Protein AF-A0A945QFV4-F1 (afdb_monomer)

Radius of gyration: 48.71 Å; Cα contacts (8 Å, |Δi|>4): 38; chains: 1; bounding box: 85×42×136 Å

Foldseek 3Di:
DDDPPVVVVVVVVVVVVVVVVVVVCVVPDDDPDPPDDPDDPDPPDDPPPPPPPPQAAWDDAPDDPPDDDDPPDDGTDHDCPVVVVVVVVVVVVVLVVVQVVQVVVCVVVVHDRDDDPPPD

Secondary structure (DSSP, 8-state):
-----HHHHHHHHHHHHHHHHHHHHHHH---------------SS-------TTS--EEEE---TT----TT---EEE--HHHHHHHHHHHHHHHHHHHHHHHHHHHHTTSPPPPPTT--

Structure (mmCIF, N/CA/C/O backbone):
data_AF-A0A945QFV4-F1
#
_entry.id   AF-A0A945QFV4-F1
#
loop_
_atom_site.group_PDB
_atom_site.id
_atom_site.type_symbol
_atom_site.label_atom_id
_atom_site.label_alt_id
_atom_site.label_comp_id
_atom_site.label_asym_id
_atom_site.label_entity_id
_atom_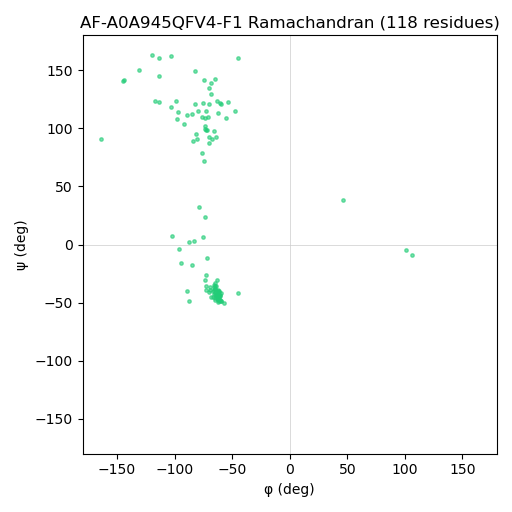site.label_seq_id
_atom_site.pdbx_PDB_ins_code
_atom_site.Cartn_x
_atom_site.Cartn_y
_atom_site.Cartn_z
_atom_site.occupancy
_atom_site.B_iso_or_equiv
_atom_site.auth_seq_id
_atom_site.auth_comp_id
_atom_site.auth_asym_id
_atom_site.auth_atom_id
_atom_site.pdbx_PDB_model_num
ATOM 1 N N . MET A 1 1 ? 55.599 21.136 -79.768 1.00 42.09 1 MET A N 1
ATOM 2 C CA . MET A 1 1 ? 55.826 21.110 -78.308 1.00 42.09 1 MET A CA 1
ATOM 3 C C . MET A 1 1 ? 54.481 20.940 -77.603 1.00 42.09 1 MET A C 1
ATOM 5 O O . MET A 1 1 ? 53.971 21.894 -77.057 1.00 42.09 1 MET A O 1
ATOM 9 N N . LEU A 1 2 ? 53.855 19.758 -77.680 1.00 54.84 2 LEU A N 1
ATOM 10 C CA . LEU A 1 2 ? 52.680 19.412 -76.867 1.00 54.84 2 LEU A CA 1
ATOM 11 C C . LEU A 1 2 ? 52.505 17.885 -76.928 1.00 54.84 2 LEU A C 1
ATOM 13 O O . LEU A 1 2 ? 51.907 17.348 -77.856 1.00 54.84 2 LEU A O 1
ATOM 17 N N . LYS A 1 3 ? 53.116 17.157 -75.987 1.00 56.81 3 LYS A N 1
ATOM 18 C CA . LYS A 1 3 ? 52.810 15.733 -75.808 1.00 56.81 3 LYS A CA 1
ATOM 19 C C . LYS A 1 3 ? 51.436 15.678 -75.146 1.00 56.81 3 LYS A C 1
ATOM 21 O O . LYS A 1 3 ? 51.342 15.957 -73.952 1.00 56.81 3 LYS A O 1
ATOM 26 N N . LEU A 1 4 ? 50.380 15.382 -75.909 1.00 60.41 4 LEU A N 1
ATOM 27 C CA . LEU A 1 4 ? 49.067 15.094 -75.332 1.00 60.41 4 LEU A CA 1
ATOM 28 C C . LEU A 1 4 ? 49.244 13.944 -74.334 1.00 60.41 4 LEU A C 1
ATOM 30 O O . LEU A 1 4 ? 49.497 12.804 -74.719 1.00 60.41 4 LEU A O 1
ATOM 34 N N . LYS A 1 5 ? 49.137 14.246 -73.038 1.00 60.16 5 LYS A N 1
ATOM 35 C CA . LYS A 1 5 ? 49.055 13.241 -71.979 1.00 60.16 5 LYS A CA 1
ATOM 36 C C . LYS A 1 5 ? 47.651 12.629 -72.019 1.00 60.16 5 LYS A C 1
ATOM 38 O O . LYS A 1 5 ? 46.836 12.895 -71.142 1.00 60.16 5 LYS A O 1
ATOM 43 N N . LEU A 1 6 ? 47.375 11.820 -73.048 1.00 62.44 6 LEU A N 1
ATOM 44 C CA . LEU A 1 6 ? 46.117 11.082 -73.210 1.00 62.44 6 LEU A CA 1
ATOM 45 C C . LEU A 1 6 ? 45.642 10.379 -71.917 1.00 62.44 6 LEU A C 1
ATOM 47 O O . LEU A 1 6 ? 44.461 10.518 -71.613 1.00 62.44 6 LEU A O 1
ATOM 51 N N . PRO A 1 7 ? 46.495 9.723 -71.094 1.00 67.12 7 PRO A N 1
ATOM 52 C CA . PRO A 1 7 ? 46.004 9.079 -69.871 1.00 67.12 7 PRO A CA 1
ATOM 53 C C . PRO A 1 7 ? 45.650 10.070 -68.751 1.00 67.12 7 PRO A C 1
ATOM 55 O O . PRO A 1 7 ? 44.745 9.800 -67.972 1.00 67.12 7 PRO A O 1
ATOM 58 N N . ALA A 1 8 ? 46.318 11.226 -68.667 1.00 77.38 8 ALA A N 1
ATOM 59 C CA . ALA A 1 8 ? 46.095 12.184 -67.580 1.00 77.38 8 ALA A CA 1
ATOM 60 C C . ALA A 1 8 ? 44.753 12.914 -67.723 1.00 77.38 8 ALA A C 1
ATOM 62 O O . ALA A 1 8 ? 44.050 13.113 -66.736 1.00 77.38 8 ALA A O 1
ATOM 63 N N . ASN A 1 9 ? 44.372 13.262 -68.955 1.00 81.31 9 ASN A N 1
ATOM 64 C CA . ASN A 1 9 ? 43.092 13.917 -69.216 1.00 81.31 9 ASN A CA 1
ATOM 65 C C . ASN A 1 9 ? 41.919 12.957 -68.973 1.00 81.31 9 ASN A C 1
ATOM 67 O O . ASN A 1 9 ? 40.920 13.361 -68.390 1.00 81.31 9 ASN A O 1
ATOM 71 N N . ILE A 1 10 ? 42.058 11.682 -69.357 1.00 85.94 10 ILE A N 1
ATOM 72 C CA . ILE A 1 10 ? 41.047 10.646 -69.087 1.00 85.94 10 ILE A CA 1
ATOM 73 C C . 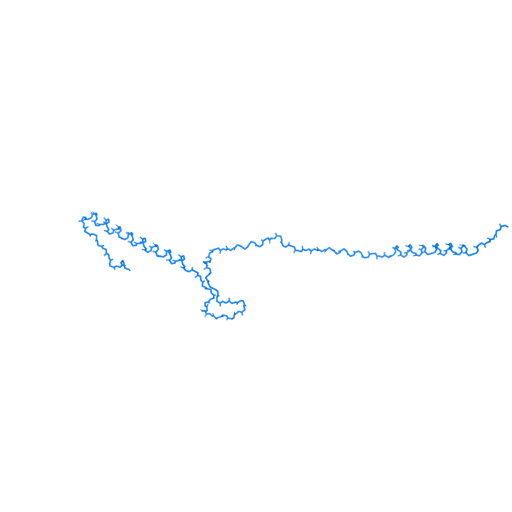ILE A 1 10 ? 40.858 10.464 -67.577 1.00 85.94 10 ILE A C 1
ATOM 75 O O . ILE A 1 10 ? 39.728 10.413 -67.100 1.00 85.94 10 ILE A O 1
ATOM 79 N N . LEU A 1 11 ? 41.957 10.430 -66.819 1.00 88.06 11 LEU A N 1
ATOM 80 C CA . LEU A 1 11 ? 41.922 10.317 -65.361 1.00 88.06 11 LEU A CA 1
ATOM 81 C C . LEU A 1 11 ? 41.217 11.534 -64.734 1.00 88.06 11 LEU A C 1
ATOM 83 O O . LEU A 1 11 ? 40.342 11.368 -63.887 1.00 88.06 11 LEU A O 1
ATOM 87 N N . LEU A 1 12 ? 41.515 12.746 -65.214 1.00 90.12 12 LEU A N 1
ATOM 88 C CA . LEU A 1 12 ? 40.870 13.979 -64.754 1.00 90.12 12 LEU A CA 1
ATOM 89 C C . LEU A 1 12 ? 39.358 13.971 -65.028 1.00 90.12 12 LEU A C 1
ATOM 91 O O . LEU A 1 12 ?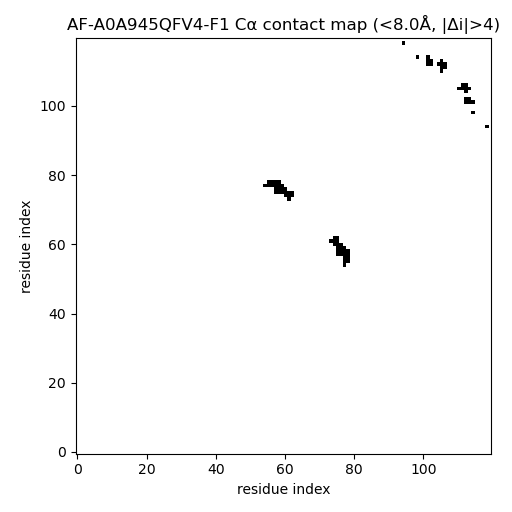 38.574 14.225 -64.114 1.00 90.12 12 LEU A O 1
ATOM 95 N N . PHE A 1 13 ? 38.933 13.626 -66.247 1.00 91.62 13 PHE A N 1
ATOM 96 C CA . PHE A 1 13 ? 37.508 13.540 -66.584 1.00 91.62 13 PHE A CA 1
ATOM 97 C C . PHE A 1 13 ? 36.787 12.425 -65.820 1.00 91.62 13 PHE A C 1
ATOM 99 O O . PHE A 1 13 ? 35.640 12.615 -65.423 1.00 91.62 13 PHE A O 1
ATOM 106 N N . SER A 1 14 ? 37.450 11.297 -65.555 1.00 92.75 14 SER A N 1
ATOM 107 C CA . SER A 1 14 ? 36.887 10.214 -64.743 1.00 92.75 14 SER A CA 1
ATOM 108 C C . SER A 1 14 ? 36.673 10.640 -63.292 1.00 92.75 14 SER A C 1
ATOM 110 O O . SER A 1 14 ? 35.629 10.336 -62.720 1.00 92.75 14 SER A O 1
ATOM 112 N N . ILE A 1 15 ? 37.634 11.354 -62.697 1.00 94.38 15 ILE A N 1
ATOM 113 C CA . ILE A 1 15 ? 37.492 11.908 -61.344 1.00 94.38 15 ILE A CA 1
ATOM 114 C C . ILE A 1 15 ? 36.334 12.905 -61.317 1.00 94.38 15 ILE A C 1
ATOM 116 O O . ILE A 1 15 ? 35.475 12.838 -60.441 1.00 94.38 15 ILE A O 1
ATOM 120 N N . PHE A 1 16 ? 36.281 13.807 -62.297 1.00 95.25 16 PHE A N 1
ATOM 121 C CA . PHE A 1 16 ? 35.222 14.806 -62.379 1.00 95.25 16 PHE A CA 1
ATOM 122 C C . PHE A 1 16 ? 33.834 14.166 -62.532 1.00 95.25 16 PHE A C 1
ATOM 124 O O . PHE A 1 16 ? 32.903 14.531 -61.817 1.00 95.25 16 PHE A O 1
ATOM 131 N N . GLY A 1 17 ? 33.711 13.158 -63.400 1.00 96.12 17 GLY A N 1
ATOM 132 C CA . GLY A 1 17 ? 32.482 12.386 -63.576 1.00 96.12 17 GLY A CA 1
ATOM 133 C C . GLY A 1 17 ? 32.059 11.652 -62.303 1.00 96.12 17 GLY A C 1
ATOM 134 O O . GLY A 1 17 ? 30.882 11.676 -61.954 1.00 96.12 17 GLY A O 1
ATOM 135 N N . PHE A 1 18 ? 33.009 11.069 -61.566 1.00 96.38 18 PHE A N 1
ATOM 136 C CA . PHE A 1 18 ? 32.734 10.414 -60.286 1.00 96.38 18 PHE A CA 1
ATOM 137 C C . PHE A 1 18 ? 32.126 11.383 -59.265 1.00 96.38 18 PHE A C 1
ATOM 139 O O . PHE A 1 18 ? 31.089 11.079 -58.678 1.00 96.38 18 PHE A O 1
ATOM 146 N N . PHE A 1 19 ? 32.718 12.569 -59.092 1.00 96.75 19 PHE A N 1
ATOM 147 C CA . PHE A 1 19 ? 32.184 13.574 -58.168 1.00 96.75 19 PHE A CA 1
ATOM 148 C C . PHE A 1 19 ? 30.810 14.094 -58.597 1.00 96.75 19 PHE A C 1
ATOM 150 O O . PHE A 1 19 ? 29.943 14.276 -57.747 1.00 96.75 19 PHE A O 1
ATOM 157 N N . LEU A 1 20 ? 30.584 14.282 -59.900 1.00 96.56 20 LEU A N 1
ATOM 158 C CA . LEU A 1 20 ? 29.278 14.677 -60.432 1.00 96.56 20 LEU A CA 1
ATOM 159 C C . LEU A 1 20 ? 28.189 13.656 -60.089 1.00 96.56 20 LEU A C 1
ATOM 161 O O . LEU A 1 20 ? 27.137 14.026 -59.573 1.00 96.56 20 LEU A O 1
ATOM 165 N N . VAL A 1 21 ? 28.457 12.372 -60.337 1.00 96.50 21 VAL A N 1
ATOM 166 C CA . VAL A 1 21 ? 27.519 11.283 -60.026 1.00 96.50 21 VAL A CA 1
ATOM 167 C C . VAL A 1 21 ? 27.300 11.163 -58.518 1.00 96.50 21 VAL A C 1
ATOM 169 O O . VAL A 1 21 ? 26.165 11.001 -58.078 1.00 96.50 21 VAL A O 1
ATOM 172 N N . PHE A 1 22 ? 28.362 11.291 -57.720 1.00 96.06 22 PHE A N 1
ATOM 173 C CA . PHE A 1 22 ? 28.285 11.216 -56.264 1.00 96.06 22 PHE A CA 1
ATOM 174 C C . PHE A 1 22 ? 27.426 12.334 -55.662 1.00 96.06 22 PHE A C 1
ATOM 176 O O . PHE A 1 22 ? 26.569 12.059 -54.829 1.00 96.06 22 PHE A O 1
ATOM 183 N N . ILE A 1 23 ? 27.614 13.582 -56.106 1.00 95.88 23 ILE A N 1
ATOM 184 C CA . ILE A 1 23 ? 26.824 14.729 -55.632 1.00 95.88 23 ILE A CA 1
ATOM 185 C C . ILE A 1 23 ? 25.356 14.569 -56.026 1.00 95.88 23 ILE A C 1
ATOM 187 O O . ILE A 1 23 ? 24.470 14.817 -55.210 1.00 95.88 23 ILE A O 1
ATOM 191 N N . LEU A 1 24 ? 25.092 14.129 -57.260 1.00 95.62 24 LEU A N 1
ATOM 192 C CA . LEU A 1 24 ? 23.730 13.914 -57.735 1.00 95.62 24 LEU A CA 1
ATOM 193 C C . LEU A 1 24 ? 23.027 12.830 -56.910 1.00 95.62 24 LEU A C 1
ATOM 195 O O . LEU A 1 24 ? 21.908 13.037 -56.458 1.00 95.62 24 LEU A O 1
ATOM 199 N N . TRP A 1 25 ? 23.707 11.714 -56.639 1.00 95.50 25 TRP A N 1
ATOM 200 C CA . TRP A 1 25 ? 23.181 10.667 -55.766 1.00 95.50 25 TRP A CA 1
ATOM 201 C C . TRP A 1 25 ? 22.944 11.171 -54.335 1.00 95.50 25 TRP A C 1
ATOM 203 O O . TRP A 1 25 ? 21.858 10.977 -53.799 1.00 95.50 25 TRP A O 1
ATOM 213 N N . ALA A 1 26 ? 23.912 11.872 -53.737 1.00 93.12 26 ALA A N 1
ATOM 214 C CA . ALA A 1 26 ? 23.810 12.381 -52.368 1.00 93.12 26 ALA A CA 1
ATOM 215 C C . ALA A 1 26 ? 22.680 13.411 -52.194 1.00 93.12 26 ALA A C 1
ATOM 217 O O . ALA A 1 26 ? 22.086 13.484 -51.126 1.00 93.12 26 ALA A O 1
ATOM 218 N N . SER A 1 27 ? 22.362 14.184 -53.237 1.00 91.00 27 SER A N 1
ATOM 219 C CA . SER A 1 27 ? 21.240 15.128 -53.219 1.00 91.00 27 SER A CA 1
ATOM 220 C C . SER A 1 27 ? 19.870 14.449 -53.277 1.00 91.00 27 SER A C 1
ATOM 222 O O . SER A 1 27 ? 18.893 15.063 -52.856 1.00 91.00 27 SER A O 1
ATOM 224 N N . LEU A 1 28 ? 19.777 13.246 -53.852 1.00 90.62 28 LEU A N 1
ATOM 225 C CA . LEU A 1 28 ? 18.534 12.470 -53.930 1.00 90.62 28 LEU A CA 1
ATOM 226 C C . LEU A 1 28 ? 18.403 11.465 -52.779 1.00 90.62 28 LEU A C 1
ATOM 228 O O . LEU A 1 28 ? 17.319 10.934 -52.557 1.00 90.62 28 LEU A O 1
ATOM 232 N N . ALA A 1 29 ? 19.496 11.170 -52.078 1.00 89.06 29 ALA A N 1
ATOM 233 C CA . ALA A 1 29 ? 19.498 10.241 -50.964 1.00 89.06 29 ALA A CA 1
ATOM 234 C C . ALA A 1 29 ? 18.769 10.858 -49.759 1.00 89.06 29 ALA A C 1
ATOM 236 O O . ALA A 1 29 ? 19.272 11.776 -49.112 1.00 89.06 29 ALA A O 1
ATOM 237 N N . GLU A 1 30 ? 17.588 10.330 -49.447 1.00 78.62 30 GLU A N 1
ATOM 238 C CA . GLU A 1 30 ? 16.872 10.634 -48.211 1.00 78.62 30 GLU A CA 1
ATOM 239 C C . GLU A 1 30 ? 17.550 9.900 -47.048 1.00 78.62 30 GLU A C 1
ATOM 241 O O . GLU A 1 30 ? 17.724 8.679 -47.070 1.00 78.62 30 GLU A O 1
ATOM 246 N N . LEU A 1 31 ? 17.993 10.658 -46.042 1.00 78.19 31 LEU A N 1
ATOM 247 C CA . LEU A 1 31 ? 18.551 10.094 -44.821 1.00 78.19 31 LEU A CA 1
ATOM 248 C C . LEU A 1 31 ? 17.424 9.937 -43.798 1.00 78.19 31 LEU A C 1
ATOM 250 O O . LEU A 1 31 ? 16.997 10.915 -43.187 1.00 78.19 31 LEU A O 1
ATOM 254 N N . ASP A 1 32 ? 16.963 8.702 -43.606 1.00 69.19 32 ASP A N 1
ATOM 255 C CA . ASP A 1 32 ? 15.964 8.373 -42.589 1.00 69.19 32 ASP A CA 1
ATOM 256 C C . ASP A 1 32 ? 16.570 8.490 -41.183 1.00 69.19 32 ASP A C 1
ATOM 258 O O . ASP A 1 32 ? 17.161 7.552 -40.636 1.00 69.19 32 ASP A O 1
ATOM 262 N N . GLU A 1 33 ? 16.428 9.664 -40.571 1.00 63.28 33 GLU A N 1
ATOM 263 C CA . GLU A 1 33 ? 16.806 9.879 -39.180 1.00 63.28 33 GLU A CA 1
ATOM 264 C C . GLU A 1 33 ? 15.696 9.372 -38.250 1.00 63.28 33 GLU A C 1
ATOM 266 O O . GLU A 1 33 ? 14.725 10.059 -37.934 1.00 63.28 33 GLU A O 1
ATOM 271 N N . VAL A 1 34 ? 15.835 8.131 -37.782 1.00 65.81 34 VAL A N 1
ATOM 272 C CA . VAL A 1 34 ? 14.918 7.569 -36.785 1.00 65.81 34 VAL A CA 1
ATOM 273 C C . VAL A 1 34 ? 15.382 7.992 -35.391 1.00 65.81 34 VAL A C 1
ATOM 275 O O . VAL A 1 34 ? 16.152 7.287 -34.733 1.00 65.81 34 VAL A O 1
ATOM 278 N N . THR A 1 35 ? 14.917 9.146 -34.911 1.00 62.91 35 THR A N 1
ATOM 279 C CA . THR A 1 35 ? 15.156 9.580 -33.528 1.00 62.91 35 THR A CA 1
ATOM 280 C C . THR A 1 35 ? 14.448 8.627 -32.559 1.00 62.91 35 THR A C 1
ATOM 282 O O . THR A 1 35 ? 13.250 8.730 -32.296 1.00 62.91 35 THR A O 1
ATOM 285 N N . ARG A 1 36 ? 15.185 7.661 -32.003 1.00 66.12 36 ARG A N 1
ATOM 286 C CA . ARG A 1 36 ? 14.684 6.785 -30.935 1.00 66.12 36 ARG A CA 1
ATOM 287 C C . ARG A 1 36 ? 14.777 7.519 -29.600 1.00 66.12 36 ARG A C 1
ATOM 289 O O . ARG A 1 36 ? 15.792 7.445 -28.915 1.00 66.12 36 ARG A O 1
ATOM 296 N N . ALA A 1 37 ? 13.713 8.221 -29.222 1.00 65.38 37 ALA A N 1
ATOM 297 C CA . ALA A 1 37 ? 13.574 8.748 -27.870 1.00 65.38 37 ALA A CA 1
ATOM 298 C C . ALA A 1 37 ? 13.104 7.628 -26.926 1.00 65.38 37 ALA A C 1
ATOM 300 O O . ALA A 1 37 ? 11.993 7.112 -27.051 1.00 65.38 37 ALA A O 1
ATOM 301 N N . THR A 1 38 ? 13.941 7.239 -25.965 1.00 61.56 38 THR A N 1
ATOM 302 C CA . THR A 1 38 ? 13.584 6.281 -24.908 1.00 61.56 38 THR A CA 1
ATOM 303 C C . THR A 1 38 ? 12.702 6.977 -23.867 1.00 61.56 38 THR A C 1
ATOM 305 O O . THR A 1 38 ? 13.160 7.411 -22.813 1.00 61.56 38 THR A O 1
ATOM 308 N N . GLY A 1 39 ? 11.414 7.138 -24.171 1.00 64.94 39 GLY A N 1
ATOM 309 C CA . GLY A 1 39 ? 10.440 7.683 -23.228 1.00 64.94 39 GLY A CA 1
ATOM 310 C C . GLY A 1 39 ? 10.093 6.659 -22.147 1.00 64.94 39 GLY A C 1
ATOM 311 O O . GLY A 1 39 ? 9.406 5.678 -22.422 1.00 64.94 39 GLY A O 1
ATOM 312 N N . ARG A 1 40 ? 10.537 6.872 -20.903 1.00 67.56 40 ARG A N 1
ATOM 313 C CA . ARG A 1 40 ? 10.049 6.109 -19.744 1.00 67.56 40 ARG A CA 1
ATOM 314 C C . ARG A 1 40 ? 8.838 6.834 -19.168 1.00 67.56 40 ARG A C 1
ATOM 316 O O . ARG A 1 40 ? 8.977 7.915 -18.605 1.00 67.56 40 ARG A O 1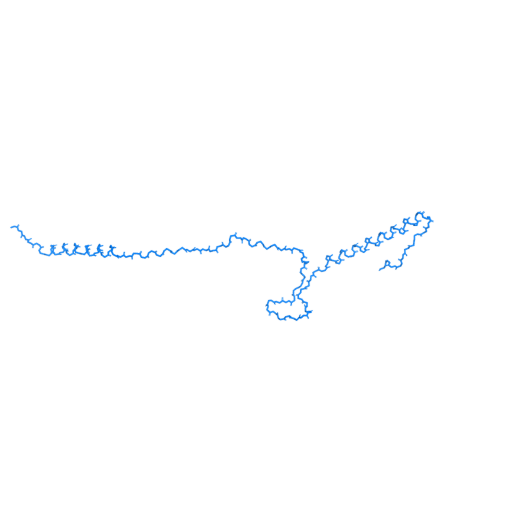
ATOM 323 N N . ILE A 1 41 ? 7.657 6.234 -19.295 1.00 66.88 41 ILE A N 1
ATOM 324 C CA . ILE A 1 41 ? 6.442 6.723 -18.636 1.00 66.88 41 ILE A CA 1
ATOM 325 C C . ILE A 1 41 ? 6.599 6.420 -17.144 1.00 66.88 41 ILE A C 1
ATOM 327 O O . ILE A 1 41 ? 6.422 5.284 -16.708 1.00 66.88 41 ILE A O 1
ATOM 331 N N . VAL A 1 42 ? 7.008 7.422 -16.367 1.00 66.50 42 VAL A N 1
ATOM 332 C CA . VAL A 1 42 ? 7.028 7.339 -14.906 1.00 66.50 42 VAL A CA 1
ATOM 333 C C . VAL A 1 42 ? 5.738 7.992 -14.412 1.00 66.50 42 VAL A C 1
ATOM 335 O O . VAL A 1 42 ? 5.556 9.190 -14.634 1.00 66.50 42 VAL A O 1
ATOM 338 N N . PRO A 1 43 ? 4.810 7.245 -13.794 1.00 67.38 43 PRO A N 1
ATOM 339 C CA . PRO A 1 43 ? 3.633 7.857 -13.199 1.00 67.38 43 PRO A CA 1
ATOM 340 C C . PRO A 1 43 ? 4.086 8.840 -12.113 1.00 67.38 43 PRO A C 1
ATOM 342 O O . PRO A 1 43 ? 4.794 8.476 -11.179 1.00 67.38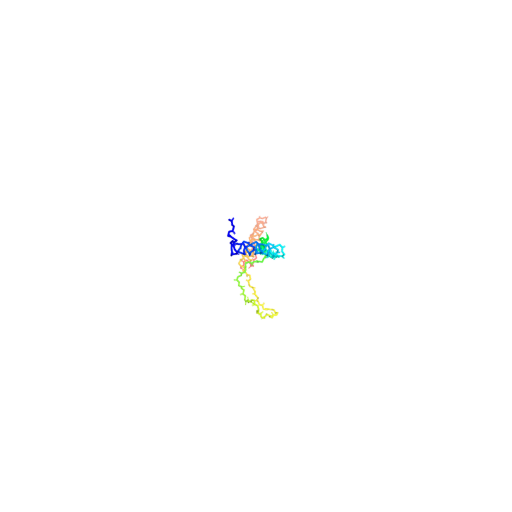 43 PRO A O 1
ATOM 345 N N . SER A 1 44 ? 3.692 10.104 -12.258 1.00 61.56 44 SER A N 1
ATOM 346 C CA . SER A 1 44 ? 4.077 11.220 -11.383 1.00 61.56 44 SER A CA 1
ATOM 347 C C . SER A 1 44 ? 3.423 11.173 -10.002 1.00 61.56 44 SER A C 1
ATOM 349 O O . SER A 1 44 ? 3.815 11.915 -9.104 1.00 61.56 44 SER A O 1
ATOM 351 N N . LYS A 1 45 ? 2.427 10.304 -9.810 1.00 64.00 45 LYS A N 1
ATOM 352 C CA . LYS A 1 45 ? 1.746 10.151 -8.529 1.00 64.00 45 LYS A CA 1
ATOM 353 C C . LYS A 1 45 ? 2.323 8.970 -7.771 1.00 64.00 45 LYS A C 1
ATOM 355 O O . LYS A 1 45 ? 2.073 7.814 -8.100 1.00 64.00 45 LYS A O 1
ATOM 360 N N . GLN A 1 46 ? 3.068 9.303 -6.723 1.00 63.03 46 GLN A N 1
ATOM 361 C CA . GLN A 1 46 ? 3.327 8.424 -5.596 1.00 63.03 46 GLN A CA 1
ATOM 362 C C . GLN A 1 46 ? 1.984 7.826 -5.171 1.00 63.03 46 GLN A C 1
ATOM 364 O O . GLN A 1 46 ? 1.069 8.563 -4.802 1.00 63.03 46 GLN A O 1
ATOM 369 N N . ILE A 1 47 ? 1.832 6.509 -5.317 1.00 62.38 47 ILE A N 1
ATOM 370 C CA . ILE A 1 47 ? 0.658 5.792 -4.825 1.00 62.38 47 ILE A CA 1
ATOM 371 C C . ILE A 1 47 ? 0.696 5.954 -3.306 1.00 62.38 47 ILE A C 1
ATOM 373 O O . ILE A 1 47 ? 1.386 5.218 -2.605 1.00 62.38 47 ILE A O 1
ATOM 377 N N . GLN A 1 48 ? 0.028 6.987 -2.799 1.00 61.53 48 GLN A N 1
ATOM 378 C CA . GLN A 1 48 ? -0.218 7.121 -1.377 1.00 61.53 48 GLN A CA 1
ATOM 379 C C . GLN A 1 48 ? -1.267 6.078 -1.041 1.00 61.53 48 GLN A C 1
ATOM 381 O O . GLN A 1 48 ? -2.458 6.255 -1.291 1.00 61.53 48 GLN A O 1
ATOM 386 N N . VAL A 1 49 ? -0.795 4.949 -0.520 1.00 63.19 49 VAL A N 1
ATOM 387 C CA . VAL A 1 49 ? -1.653 3.965 0.118 1.00 63.19 49 VAL A CA 1
ATOM 388 C C . VAL A 1 49 ? -2.178 4.633 1.387 1.00 63.19 49 VAL A C 1
ATOM 390 O O . VAL A 1 49 ? -1.525 4.609 2.427 1.00 63.19 49 VAL A O 1
ATOM 393 N N . ILE A 1 50 ? -3.330 5.296 1.284 1.00 57.44 50 ILE A N 1
ATOM 394 C CA . ILE A 1 50 ? -4.101 5.735 2.446 1.00 57.44 50 ILE A CA 1
ATOM 395 C C . ILE A 1 50 ? -4.659 4.450 3.056 1.00 57.44 50 ILE A C 1
ATOM 397 O O . ILE A 1 50 ? -5.725 3.969 2.678 1.00 57.44 50 ILE A O 1
ATOM 401 N N . GLN A 1 51 ? -3.867 3.828 3.929 1.00 61.72 51 GLN A N 1
ATOM 402 C CA . GLN A 1 51 ? -4.354 2.756 4.781 1.00 61.72 51 GLN A CA 1
ATOM 403 C C . GLN A 1 51 ? -5.215 3.419 5.841 1.00 61.72 51 GLN A C 1
ATOM 405 O O . GLN A 1 51 ? -4.714 4.021 6.789 1.00 61.72 51 GLN A O 1
ATOM 410 N N . ASN A 1 52 ? -6.522 3.367 5.623 1.00 55.25 52 ASN A N 1
ATOM 411 C CA . ASN A 1 52 ? -7.473 3.683 6.662 1.00 55.25 52 ASN A CA 1
ATOM 412 C C . ASN A 1 52 ? -7.276 2.659 7.786 1.00 55.25 52 ASN A C 1
ATOM 414 O O . ASN A 1 52 ? -7.515 1.468 7.589 1.00 55.25 52 ASN A O 1
ATOM 418 N N . LEU A 1 53 ? -6.810 3.111 8.946 1.00 57.91 53 LEU A N 1
ATOM 419 C CA . LEU A 1 53 ? -6.600 2.289 10.143 1.00 57.91 53 LEU A CA 1
ATOM 420 C C . LEU A 1 53 ? -7.933 1.918 10.832 1.00 57.91 53 LEU A C 1
ATOM 422 O O . LEU A 1 53 ? -7.954 1.662 12.029 1.00 57.91 53 LEU A O 1
ATOM 426 N N . GLU A 1 54 ? -9.057 1.920 10.110 1.00 58.94 54 GLU A N 1
ATOM 427 C CA . GLU A 1 54 ? -10.379 1.602 10.675 1.00 58.94 54 GLU A CA 1
ATOM 428 C C . GLU A 1 54 ? -10.673 0.097 10.720 1.00 58.94 54 GLU A C 1
ATOM 430 O O . GLU A 1 54 ? -11.551 -0.340 11.460 1.00 58.94 54 GLU A O 1
ATOM 435 N N . GLY A 1 55 ? -9.938 -0.724 9.968 1.00 60.16 55 GLY A N 1
ATOM 436 C CA . GLY A 1 55 ? -9.971 -2.171 10.150 1.00 60.16 55 GLY A CA 1
ATOM 437 C C . GLY A 1 55 ? -8.982 -2.533 11.246 1.00 60.16 55 GLY A C 1
ATOM 438 O O . GLY A 1 55 ? -7.788 -2.346 11.035 1.00 60.16 55 GLY A O 1
ATOM 439 N N . GLY A 1 56 ? -9.453 -3.010 12.402 1.00 66.25 56 GLY A N 1
ATOM 440 C CA . GLY A 1 56 ? -8.590 -3.434 13.513 1.00 66.25 56 GLY A CA 1
ATOM 441 C C . GLY A 1 56 ? -7.402 -4.307 13.072 1.00 66.25 56 GLY A C 1
ATOM 442 O O . GLY A 1 56 ? -7.397 -4.882 11.986 1.00 66.25 56 GLY A O 1
ATOM 443 N N . ILE A 1 57 ? -6.368 -4.408 13.910 1.00 68.69 57 ILE A N 1
ATOM 444 C CA . ILE A 1 57 ? -5.114 -5.098 13.562 1.00 68.69 57 ILE A CA 1
ATOM 445 C C . ILE A 1 57 ? -5.416 -6.526 13.080 1.00 68.69 57 ILE A C 1
ATOM 447 O O . ILE A 1 57 ? -6.031 -7.308 13.797 1.00 68.69 57 ILE A O 1
ATOM 451 N N . VAL A 1 58 ? -5.005 -6.885 11.861 1.00 72.00 58 VAL A N 1
ATOM 452 C CA . VAL A 1 58 ? -5.194 -8.249 11.343 1.00 72.00 58 VAL A CA 1
ATOM 453 C C . VAL A 1 58 ? -4.271 -9.199 12.100 1.00 72.00 58 VAL A C 1
ATOM 455 O O . VAL A 1 58 ? -3.054 -9.036 12.067 1.00 72.00 58 VAL A O 1
ATOM 458 N N . LYS A 1 59 ? -4.847 -10.210 12.755 1.00 74.25 59 LYS A N 1
ATOM 459 C CA . LYS A 1 59 ? -4.096 -11.235 13.486 1.00 74.25 59 LYS A CA 1
ATOM 460 C C . LYS A 1 59 ? -3.705 -12.392 12.573 1.00 74.25 59 LYS A C 1
ATOM 462 O O . LYS A 1 59 ? -2.550 -12.800 12.550 1.00 74.25 59 LYS A O 1
ATOM 467 N N . GLU A 1 60 ? -4.668 -12.907 11.809 1.00 78.75 60 GLU A N 1
ATOM 468 C CA . GLU A 1 60 ? -4.493 -14.077 10.940 1.00 78.75 60 GLU A CA 1
ATOM 469 C C . GLU A 1 60 ? -5.302 -13.920 9.643 1.00 78.75 60 GLU A C 1
ATOM 471 O O . GLU A 1 60 ? -6.437 -13.438 9.659 1.00 78.75 60 GLU A O 1
ATOM 476 N N . ILE A 1 61 ? -4.724 -14.360 8.521 1.00 85.00 61 ILE A N 1
ATOM 477 C CA . ILE A 1 61 ? -5.382 -14.455 7.210 1.00 85.00 61 ILE A CA 1
ATOM 478 C C . ILE A 1 61 ? -5.414 -15.935 6.823 1.00 85.00 61 ILE A C 1
ATOM 480 O O . ILE A 1 61 ? -4.365 -16.576 6.762 1.00 85.00 61 ILE A O 1
ATOM 484 N N . PHE A 1 62 ? -6.602 -16.476 6.556 1.00 84.81 62 PHE A N 1
ATOM 485 C CA . PHE A 1 62 ? -6.804 -17.907 6.290 1.00 84.81 62 PHE A CA 1
ATOM 486 C C . PHE A 1 62 ? -6.841 -18.265 4.802 1.00 84.81 62 PHE A C 1
ATOM 488 O O . PHE A 1 62 ? -6.931 -19.443 4.466 1.00 84.81 62 PHE A O 1
ATOM 495 N N . VAL A 1 63 ? -6.766 -17.274 3.909 1.00 86.69 63 VAL A N 1
ATOM 496 C CA . VAL A 1 63 ? -6.945 -17.463 2.463 1.00 86.69 63 VAL A CA 1
ATOM 497 C C . VAL A 1 63 ? -5.836 -16.820 1.641 1.00 86.69 63 VAL A C 1
ATOM 499 O O . VAL A 1 63 ? -5.251 -15.806 2.030 1.00 86.69 63 VAL A O 1
ATOM 502 N N . LYS A 1 64 ? -5.553 -17.411 0.479 1.00 84.12 64 LYS A N 1
ATOM 503 C CA . LYS A 1 64 ? -4.608 -16.895 -0.513 1.00 84.12 64 LYS A CA 1
ATOM 504 C C . LYS A 1 64 ? -5.333 -16.489 -1.789 1.00 84.12 64 LYS A C 1
ATOM 506 O O . LYS A 1 64 ? -6.462 -16.887 -2.068 1.00 84.12 64 LYS A O 1
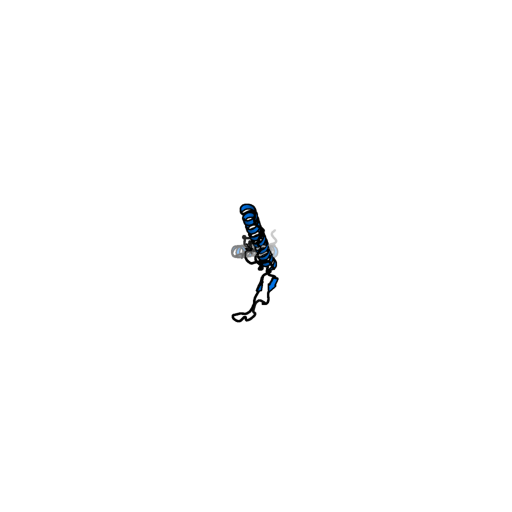ATOM 511 N N . GLN A 1 65 ? -4.664 -15.661 -2.585 1.00 80.38 65 GLN A N 1
ATOM 512 C CA . GLN A 1 65 ? -5.205 -15.213 -3.860 1.00 80.38 65 GLN A CA 1
ATOM 513 C C . GLN A 1 65 ? -5.475 -1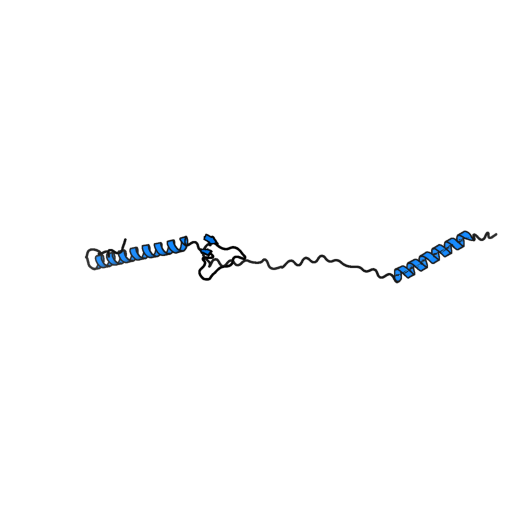6.417 -4.778 1.00 80.38 65 GLN A C 1
ATOM 515 O O . GLN A 1 65 ? -4.555 -17.158 -5.111 1.00 80.38 65 GLN A O 1
ATOM 520 N N . GLY A 1 66 ? -6.733 -16.579 -5.197 1.00 84.81 66 GLY A N 1
ATOM 521 C CA . GLY A 1 66 ? -7.177 -17.678 -6.062 1.00 84.81 66 GLY A CA 1
ATOM 522 C C . GLY A 1 66 ? -7.894 -18.823 -5.341 1.00 84.81 66 GLY A C 1
ATOM 523 O O . GLY A 1 66 ? -8.410 -19.712 -6.018 1.00 84.81 66 GLY A O 1
ATOM 524 N N . ASP A 1 67 ? -7.983 -18.793 -4.009 1.00 86.25 67 ASP A N 1
ATOM 525 C CA . ASP A 1 67 ? -8.744 -19.791 -3.256 1.00 86.25 67 ASP A CA 1
ATOM 526 C C . ASP A 1 67 ? -10.258 -19.647 -3.498 1.00 86.25 67 ASP A C 1
ATOM 528 O O . ASP A 1 67 ? -10.808 -18.542 -3.543 1.00 86.25 67 ASP A O 1
ATOM 532 N N . ARG A 1 68 ? -10.954 -20.784 -3.651 1.00 84.94 68 ARG A N 1
ATOM 533 C CA . ARG A 1 68 ? -12.424 -20.830 -3.682 1.00 84.94 68 ARG A CA 1
ATOM 534 C C . ARG A 1 68 ? -12.953 -20.829 -2.254 1.00 84.94 68 ARG A C 1
ATOM 536 O O . ARG A 1 68 ? -12.669 -21.756 -1.505 1.00 84.94 68 ARG A O 1
ATOM 543 N N . VAL A 1 69 ? -13.762 -19.828 -1.930 1.00 88.25 69 VAL A N 1
ATOM 544 C CA . VAL A 1 69 ? -14.408 -19.670 -0.621 1.00 88.25 69 VAL A CA 1
ATOM 545 C C . VAL A 1 69 ? -15.919 -19.829 -0.757 1.00 88.25 69 VAL A C 1
ATOM 547 O O . VAL A 1 69 ? -16.503 -19.442 -1.773 1.00 88.25 69 VAL A O 1
ATOM 550 N N . SER A 1 70 ? -16.545 -20.418 0.255 1.00 89.12 70 SER A N 1
ATOM 551 C CA . SER A 1 70 ? -17.996 -20.564 0.372 1.00 89.12 70 SER A CA 1
ATOM 552 C C . SER A 1 70 ? -18.560 -19.544 1.363 1.00 89.12 70 SER A C 1
ATOM 554 O O . SER A 1 70 ? -17.841 -18.957 2.173 1.00 89.12 70 SER A O 1
ATOM 556 N N . ALA A 1 71 ? -19.871 -19.300 1.301 1.00 85.56 71 ALA A N 1
ATOM 557 C CA . ALA A 1 71 ? -20.523 -18.407 2.252 1.00 85.56 71 ALA A CA 1
ATOM 558 C C . ALA A 1 71 ? -20.414 -18.975 3.679 1.00 85.56 71 ALA A C 1
ATOM 560 O O . ALA A 1 71 ? -20.860 -20.091 3.933 1.00 85.56 71 ALA A O 1
ATOM 561 N N . GLY A 1 72 ? -19.840 -1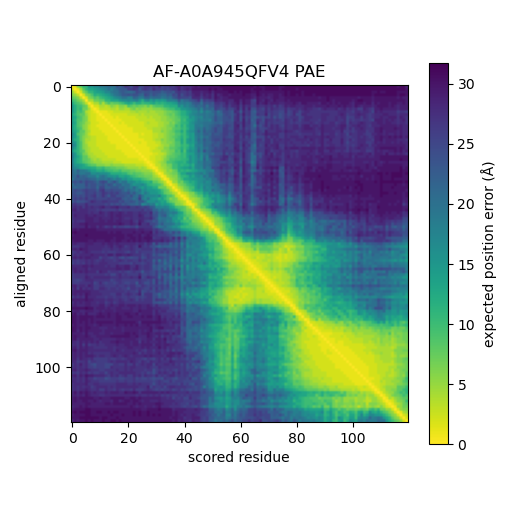8.189 4.594 1.00 85.69 72 GLY A N 1
ATOM 562 C CA . GLY A 1 72 ? -19.620 -18.571 5.994 1.00 85.69 72 GLY A CA 1
ATOM 563 C C . GLY A 1 72 ? -18.167 -18.898 6.351 1.00 85.69 72 GLY A C 1
ATOM 564 O O . GLY A 1 72 ? -17.861 -19.016 7.536 1.00 85.69 72 GLY A O 1
ATOM 565 N N . ASP A 1 73 ? -17.266 -18.986 5.369 1.00 86.06 73 ASP A N 1
ATOM 566 C CA . ASP A 1 73 ? -15.852 -19.254 5.634 1.00 86.06 73 ASP A CA 1
ATOM 567 C C . ASP A 1 73 ? -15.168 -18.053 6.306 1.00 86.06 73 ASP A C 1
ATOM 569 O O . ASP A 1 73 ? -15.312 -16.899 5.890 1.00 86.06 73 ASP A O 1
ATOM 573 N N . VAL A 1 74 ? -14.385 -18.327 7.351 1.00 84.19 74 VAL A N 1
ATOM 574 C CA . VAL A 1 74 ? -13.586 -17.307 8.038 1.00 84.19 74 VAL A CA 1
ATOM 575 C C . VAL A 1 74 ? -12.368 -16.982 7.182 1.00 84.19 74 VAL A C 1
ATOM 577 O O . VAL A 1 74 ? -11.450 -17.787 7.061 1.00 84.19 74 VAL A O 1
ATOM 580 N N . LEU A 1 75 ? -12.348 -15.784 6.603 1.00 86.38 75 LEU A N 1
ATOM 581 C CA . LEU A 1 75 ? -11.274 -15.348 5.704 1.00 86.38 75 LEU A CA 1
ATOM 582 C C . LEU A 1 75 ? -10.130 -14.660 6.455 1.00 86.38 75 LEU A C 1
ATOM 584 O O . LEU A 1 75 ? -8.955 -14.852 6.143 1.00 86.38 75 LEU A O 1
ATOM 588 N N . VAL A 1 76 ? -10.483 -13.848 7.451 1.00 81.75 76 VAL A N 1
ATOM 589 C CA . VAL A 1 76 ? -9.565 -12.999 8.216 1.00 81.75 76 VAL A CA 1
ATOM 590 C C . VAL A 1 76 ? -10.044 -12.939 9.662 1.00 81.75 76 VAL A C 1
ATOM 592 O O . VAL A 1 76 ? -11.243 -12.837 9.921 1.00 81.75 76 VAL A O 1
ATOM 595 N N . ARG A 1 77 ? -9.105 -12.976 10.608 1.00 80.81 77 ARG A N 1
ATOM 596 C CA . ARG A 1 77 ? -9.352 -12.737 12.032 1.00 80.81 77 ARG A CA 1
ATOM 597 C C . ARG A 1 77 ? -8.656 -11.453 12.456 1.00 80.81 77 ARG A C 1
ATOM 599 O O . ARG A 1 77 ? -7.440 -11.324 12.314 1.00 80.81 77 ARG A O 1
ATOM 606 N N . LEU A 1 78 ? -9.439 -10.526 12.994 1.00 79.25 78 LEU A N 1
ATOM 607 C CA . LEU A 1 78 ? -8.938 -9.297 13.603 1.00 79.25 78 LEU A CA 1
ATOM 608 C C . LEU A 1 78 ? -8.490 -9.577 15.043 1.00 79.25 78 LEU A C 1
ATOM 610 O O . LEU A 1 78 ? -9.019 -10.469 15.710 1.00 79.25 78 LEU A O 1
ATOM 614 N N . ASP A 1 79 ? -7.497 -8.833 15.510 1.00 71.88 79 ASP A N 1
ATOM 615 C CA . ASP A 1 79 ? -7.006 -8.887 16.876 1.00 71.88 79 ASP A CA 1
ATOM 616 C C . ASP A 1 79 ? -8.026 -8.231 17.815 1.00 71.88 79 ASP A C 1
ATOM 618 O O . ASP A 1 79 ? -8.321 -7.040 17.727 1.00 71.88 79 ASP A O 1
ATOM 622 N N . SER A 1 80 ? -8.597 -9.035 18.708 1.00 66.94 80 SER A N 1
ATOM 623 C CA . SER A 1 80 ? -9.619 -8.617 19.666 1.00 66.94 80 SER A CA 1
ATOM 624 C C . SER A 1 80 ? -9.044 -8.074 20.977 1.00 66.94 80 SER A C 1
ATOM 626 O O . SER A 1 80 ? -9.814 -7.761 21.881 1.00 66.94 80 SER A O 1
ATOM 628 N N . THR A 1 81 ? -7.716 -7.981 21.124 1.00 67.19 81 THR A N 1
ATOM 629 C CA . THR A 1 81 ? -7.082 -7.540 22.381 1.00 67.19 81 THR A CA 1
ATOM 630 C C . THR A 1 81 ? -7.466 -6.118 22.786 1.00 67.19 81 THR A C 1
ATOM 632 O O . THR A 1 81 ? -7.742 -5.895 23.962 1.00 67.19 81 THR A O 1
ATOM 635 N N . GLN A 1 82 ? -7.562 -5.173 21.842 1.00 60.38 82 GLN A N 1
ATOM 636 C CA . GLN A 1 82 ? -8.047 -3.816 22.143 1.00 60.38 82 GLN A CA 1
ATOM 637 C C . GLN A 1 82 ? -9.530 -3.809 22.538 1.00 60.38 82 GLN A C 1
ATOM 639 O O . GLN A 1 82 ? -9.887 -3.234 23.560 1.00 60.38 82 GLN A O 1
ATOM 644 N N . PHE A 1 83 ? -10.378 -4.528 21.799 1.00 60.47 83 PHE A N 1
ATOM 645 C CA . PHE A 1 83 ? -11.818 -4.573 22.073 1.00 60.47 83 PHE A CA 1
ATOM 646 C C . PHE A 1 83 ? -12.157 -5.224 23.423 1.00 60.47 83 PHE A C 1
ATOM 648 O O . PHE A 1 83 ? -13.052 -4.756 24.122 1.00 60.47 83 PHE A O 1
ATOM 655 N N . GLY A 1 84 ? -11.434 -6.277 23.820 1.00 62.47 84 GLY A N 1
ATOM 656 C CA . GLY A 1 84 ? -11.605 -6.894 25.139 1.00 62.47 84 GLY A CA 1
ATOM 657 C C . GLY A 1 84 ? -11.127 -5.995 26.284 1.00 62.47 84 GLY A C 1
ATOM 658 O O . GLY A 1 84 ? -11.755 -5.957 27.338 1.00 62.47 84 GLY A O 1
ATOM 659 N N . ALA A 1 85 ? -10.048 -5.236 26.073 1.00 6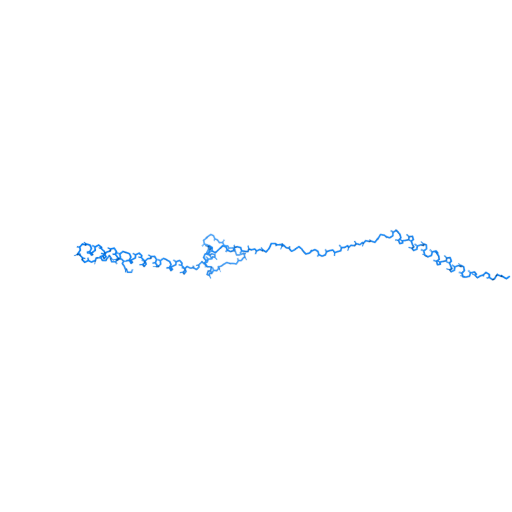5.62 85 ALA A N 1
ATOM 660 C CA . ALA A 1 85 ? -9.531 -4.315 27.082 1.00 65.62 85 ALA A CA 1
ATOM 661 C C . ALA A 1 85 ? -10.500 -3.156 27.362 1.00 65.62 85 ALA A C 1
ATOM 663 O O . ALA A 1 85 ? -10.677 -2.786 28.520 1.00 65.62 85 ALA A O 1
ATOM 664 N N . ASP A 1 86 ? -11.147 -2.609 26.332 1.00 68.44 86 ASP A N 1
ATOM 665 C CA . ASP A 1 86 ? -12.117 -1.522 26.501 1.00 68.44 86 ASP A CA 1
ATOM 666 C C . ASP A 1 86 ? -13.428 -2.007 27.135 1.00 68.44 86 ASP A C 1
ATOM 668 O O . ASP A 1 86 ? -14.008 -1.305 27.963 1.00 68.44 86 ASP A O 1
ATOM 672 N N . PHE A 1 87 ? -13.873 -3.225 26.807 1.00 76.69 87 PHE A N 1
ATOM 673 C CA . PHE A 1 87 ? -15.033 -3.837 27.457 1.00 76.69 87 PHE A CA 1
ATOM 674 C C . PHE A 1 87 ? -14.790 -4.051 28.957 1.00 76.69 87 PHE A C 1
ATOM 676 O O . PHE A 1 87 ? -15.579 -3.580 29.773 1.00 76.69 87 PHE A O 1
ATOM 683 N N . ASN A 1 88 ? -13.656 -4.658 29.320 1.00 78.31 88 ASN A N 1
ATOM 684 C CA . ASN A 1 88 ? -13.313 -4.905 30.721 1.00 78.31 88 ASN A CA 1
ATOM 685 C C . ASN A 1 88 ? -13.157 -3.599 31.515 1.00 78.31 88 ASN A C 1
ATOM 687 O O . ASN A 1 88 ? -13.632 -3.510 32.641 1.00 78.31 88 ASN A O 1
ATOM 691 N N . LYS A 1 89 ? -12.548 -2.559 30.927 1.00 81.69 89 LYS A N 1
ATOM 692 C CA . LYS A 1 89 ? -12.441 -1.240 31.576 1.00 81.69 89 LYS A CA 1
ATOM 693 C C . LYS A 1 89 ? -13.803 -0.611 31.848 1.00 81.69 89 LYS A C 1
ATOM 695 O O . LYS A 1 89 ? -14.025 -0.112 32.944 1.00 81.69 89 LYS A O 1
ATOM 700 N N . ASN A 1 90 ? -14.703 -0.637 30.866 1.00 83.12 90 ASN A N 1
ATOM 701 C CA . ASN A 1 90 ? -16.052 -0.096 31.037 1.00 83.12 90 ASN A CA 1
ATOM 702 C C . ASN A 1 90 ? -16.847 -0.875 32.090 1.00 83.12 90 ASN A C 1
ATOM 704 O O . ASN A 1 90 ? -17.628 -0.282 32.829 1.00 83.12 90 ASN A O 1
ATOM 708 N N . GLU A 1 91 ? -16.651 -2.190 32.167 1.00 86.81 91 GLU A N 1
ATOM 709 C CA . GLU A 1 91 ? -17.288 -3.036 33.173 1.00 86.81 91 GLU A CA 1
ATOM 710 C C . GLU A 1 91 ? -16.756 -2.746 34.587 1.00 86.81 91 GLU A C 1
ATOM 712 O O . GLU A 1 91 ? -17.543 -2.545 35.515 1.00 86.81 91 GLU A O 1
ATOM 717 N N . GLU A 1 92 ? -15.437 -2.613 34.752 1.00 87.25 92 GLU A N 1
ATOM 718 C CA . GLU A 1 92 ? -14.825 -2.186 36.017 1.00 87.25 92 GLU A CA 1
ATOM 719 C C . GLU A 1 92 ? -15.291 -0.783 36.433 1.00 87.25 92 GLU A C 1
ATOM 721 O O . GLU A 1 92 ? -15.645 -0.554 37.595 1.00 87.25 92 GLU A O 1
ATOM 726 N N . GLU A 1 93 ? -15.344 0.159 35.487 1.00 88.12 93 GLU A N 1
ATOM 727 C CA . GLU A 1 93 ? -15.822 1.517 35.737 1.00 88.12 93 GLU A CA 1
ATOM 728 C C . GLU A 1 93 ? -17.300 1.511 36.151 1.00 88.12 93 GLU A C 1
ATOM 730 O O . GLU A 1 93 ? -17.664 2.143 37.148 1.00 88.12 93 GLU A O 1
ATOM 735 N N . TYR A 1 94 ? -18.138 0.722 35.474 1.00 89.50 94 TYR A N 1
ATOM 736 C CA . TYR A 1 94 ? -19.541 0.530 35.832 1.00 89.50 94 TYR A CA 1
ATOM 737 C C . TYR A 1 94 ? -19.697 0.016 37.267 1.00 89.50 94 TYR A C 1
ATOM 739 O O . TYR A 1 94 ? -20.425 0.619 38.060 1.00 89.50 94 TYR A O 1
ATOM 747 N N . PHE A 1 95 ? -18.982 -1.046 37.645 1.00 89.12 95 PHE A N 1
ATOM 748 C CA . PHE A 1 95 ? -19.059 -1.582 39.004 1.00 89.12 95 PHE A CA 1
ATOM 749 C C . PHE A 1 95 ? -18.538 -0.598 40.056 1.00 89.12 95 PHE A C 1
ATOM 751 O O . PHE A 1 95 ? -19.134 -0.486 41.131 1.00 89.12 95 PHE A O 1
ATOM 758 N N . SER A 1 96 ? -17.498 0.177 39.738 1.00 89.25 96 SER A N 1
ATOM 759 C CA . SER A 1 96 ? -16.986 1.222 40.630 1.00 89.25 96 SER A CA 1
ATOM 760 C C . SER A 1 96 ? -18.031 2.314 40.900 1.00 89.25 96 SER A C 1
ATOM 762 O O . SER A 1 96 ? -18.222 2.728 42.048 1.00 89.25 96 SER A O 1
ATOM 764 N N . LEU A 1 97 ? -18.776 2.724 39.868 1.00 90.31 97 LEU A N 1
ATOM 765 C CA . LEU A 1 97 ? -19.832 3.729 39.966 1.00 90.31 97 LEU A CA 1
ATOM 766 C C . LEU A 1 97 ? -21.042 3.200 40.737 1.00 90.31 97 LEU A C 1
ATOM 768 O O . LEU A 1 97 ? -21.588 3.913 41.579 1.00 90.31 97 LEU A O 1
ATOM 772 N N . VAL A 1 98 ? -21.444 1.947 40.509 1.00 90.44 98 VAL A N 1
ATOM 773 C CA . VAL A 1 98 ? -22.539 1.321 41.267 1.00 90.44 98 VAL A CA 1
ATOM 774 C C . VAL A 1 98 ? -22.177 1.215 42.751 1.00 90.44 98 VAL A C 1
ATOM 776 O O . VAL A 1 98 ? -22.994 1.560 43.607 1.00 90.44 98 VAL A O 1
ATOM 779 N N . ALA A 1 99 ? -20.946 0.809 43.072 1.00 89.88 99 ALA A N 1
ATOM 780 C CA . ALA A 1 99 ? -20.469 0.762 44.451 1.00 89.88 99 ALA A CA 1
ATOM 781 C C . ALA A 1 99 ? -20.445 2.159 45.098 1.00 89.88 99 ALA A C 1
ATOM 783 O O . ALA A 1 99 ? -20.833 2.312 46.261 1.00 89.88 99 ALA A O 1
ATOM 784 N N . LEU A 1 100 ? -20.054 3.190 44.341 1.00 90.75 100 LEU A N 1
ATOM 785 C CA . LEU A 1 100 ? -20.079 4.578 44.799 1.00 90.75 100 LEU A CA 1
ATOM 786 C C . LEU A 1 100 ? -21.508 5.058 45.083 1.00 90.75 100 LEU A C 1
ATOM 788 O O . LEU A 1 100 ? -21.748 5.658 46.127 1.00 90.75 100 LEU A O 1
ATOM 792 N N . ILE A 1 101 ? -22.468 4.760 44.202 1.00 90.44 101 ILE A N 1
ATOM 793 C CA . ILE A 1 101 ? -23.883 5.106 44.401 1.00 90.44 101 ILE A CA 1
ATOM 794 C C . ILE A 1 101 ? -24.426 4.431 45.663 1.00 90.44 101 ILE A C 1
ATOM 796 O O . ILE A 1 101 ? -25.033 5.105 46.495 1.00 90.44 101 ILE A O 1
ATOM 800 N N . ALA A 1 102 ? -24.174 3.129 45.837 1.00 90.00 102 ALA A N 1
ATOM 801 C CA . ALA A 1 102 ? -24.624 2.385 47.012 1.00 90.00 102 ALA A CA 1
ATOM 802 C C . ALA A 1 102 ? -24.056 2.979 48.311 1.00 90.00 102 ALA A C 1
ATOM 804 O O . ALA A 1 102 ? -24.782 3.146 49.292 1.00 90.00 102 ALA A O 1
ATOM 805 N N . ARG A 1 103 ? -22.775 3.366 48.299 1.00 89.94 103 ARG A N 1
ATOM 806 C CA . ARG A 1 103 ? -22.128 4.049 49.422 1.00 89.94 103 ARG A CA 1
ATOM 807 C C . ARG A 1 103 ? -22.733 5.429 49.691 1.00 89.94 103 ARG A C 1
ATOM 809 O O . ARG A 1 103 ? -23.039 5.730 50.837 1.00 89.94 103 ARG A O 1
ATOM 816 N N . LEU A 1 104 ? -22.916 6.266 48.672 1.00 89.88 104 LEU A N 1
ATOM 817 C CA . LEU A 1 104 ? -23.452 7.622 48.844 1.00 89.88 104 LEU A CA 1
ATOM 818 C C . LEU A 1 104 ? -24.908 7.604 49.333 1.00 89.88 104 LEU A C 1
ATOM 820 O O . LEU A 1 104 ? -25.300 8.427 50.159 1.00 89.88 104 LEU A O 1
ATOM 824 N N . GLN A 1 105 ? -25.710 6.644 48.868 1.00 89.69 105 GLN A N 1
ATOM 825 C CA . GLN A 1 105 ? -27.078 6.441 49.354 1.00 89.69 105 GLN A CA 1
ATOM 826 C C . GLN A 1 105 ? -27.106 5.988 50.817 1.00 89.69 105 GLN A C 1
ATOM 828 O O . GLN A 1 105 ? -27.955 6.439 51.584 1.00 89.69 105 GLN A O 1
ATOM 833 N N . ALA A 1 106 ? -26.173 5.121 51.205 1.00 89.19 106 ALA A N 1
ATOM 834 C CA . ALA A 1 106 ? -25.982 4.672 52.578 1.00 89.19 106 ALA A CA 1
ATOM 835 C C . ALA A 1 106 ? -25.546 5.822 53.503 1.00 89.19 106 ALA A C 1
ATOM 837 O O . ALA A 1 106 ? -26.157 6.030 54.551 1.00 89.19 106 ALA A O 1
ATOM 838 N N . GLU A 1 107 ? -24.577 6.639 53.072 1.00 88.62 107 GLU A N 1
ATOM 839 C CA . GLU A 1 107 ? -24.131 7.840 53.794 1.00 88.62 107 GLU A CA 1
ATOM 840 C C . GLU A 1 107 ? -25.270 8.856 53.965 1.00 88.62 107 GLU A C 1
ATOM 842 O O . GLU A 1 107 ? -25.479 9.367 55.064 1.00 88.62 107 GLU A O 1
ATOM 847 N N . SER A 1 108 ? -26.058 9.107 52.913 1.00 91.00 108 SER A N 1
ATOM 848 C CA . SER A 1 108 ? -27.194 10.038 52.969 1.00 91.00 108 SER A CA 1
ATOM 849 C C . SER A 1 108 ? -28.313 9.571 53.903 1.00 91.00 108 SER A C 1
ATOM 851 O O . SER A 1 108 ? -29.007 10.402 54.487 1.00 91.00 108 SER A O 1
ATOM 853 N N . ASN A 1 109 ? -28.523 8.259 54.015 1.00 89.19 109 ASN A N 1
ATOM 854 C CA . ASN A 1 109 ? -29.609 7.669 54.797 1.00 89.19 109 ASN A CA 1
ATOM 855 C C . ASN A 1 109 ? -29.139 7.122 56.158 1.00 89.19 109 ASN A C 1
ATOM 857 O O . ASN A 1 109 ? -29.918 6.446 56.832 1.00 89.19 109 ASN A O 1
ATOM 861 N N . PHE A 1 110 ? -27.880 7.367 56.556 1.00 85.44 110 PHE A N 1
ATOM 862 C CA . PHE A 1 110 ? -27.245 6.812 57.764 1.00 85.44 110 PHE A CA 1
ATOM 863 C C . PHE A 1 110 ? -27.469 5.298 57.935 1.00 85.44 110 PHE A C 1
ATOM 865 O O . PHE A 1 110 ? -27.715 4.806 59.036 1.00 85.44 110 PHE A O 1
ATOM 872 N N . THR A 1 111 ? -27.439 4.558 56.830 1.00 82.31 111 THR A N 1
ATOM 873 C CA . THR A 1 111 ? -27.659 3.105 56.787 1.00 82.31 111 THR A CA 1
ATOM 874 C C . THR A 1 111 ? -26.426 2.407 56.226 1.00 82.31 111 THR A C 1
ATOM 876 O O . THR A 1 111 ? -25.584 3.053 55.616 1.00 82.31 111 THR A O 1
ATOM 879 N N . ASP A 1 112 ? -26.296 1.094 56.418 1.00 83.94 112 ASP A N 1
ATOM 880 C CA . ASP A 1 112 ? -25.165 0.346 55.860 1.00 83.94 112 ASP A CA 1
ATOM 881 C C . ASP A 1 112 ? -25.313 0.135 54.338 1.00 83.94 112 ASP A C 1
ATOM 883 O O . ASP A 1 112 ? -26.421 -0.141 53.856 1.00 83.94 112 ASP A O 1
ATOM 887 N N . PRO A 1 113 ? -24.216 0.224 53.561 1.00 77.56 113 PRO A N 1
ATOM 888 C CA . PRO A 1 113 ? -24.251 0.022 52.118 1.00 77.56 113 PRO A CA 1
ATOM 889 C C . PRO A 1 113 ? -24.561 -1.434 51.765 1.00 77.56 113 PRO A C 1
ATOM 891 O O . PRO A 1 113 ? -23.919 -2.368 52.247 1.00 77.56 113 PRO A O 1
ATOM 894 N N . LYS A 1 114 ? -25.546 -1.627 50.883 1.00 78.88 114 LYS A N 1
ATOM 895 C CA . LYS A 1 114 ? -25.916 -2.937 50.340 1.00 78.88 114 LYS A CA 1
ATOM 896 C C . LYS A 1 114 ? -25.385 -3.071 48.920 1.00 78.88 114 LYS A C 1
ATOM 898 O O . LYS A 1 114 ? -25.791 -2.326 48.034 1.00 78.88 114 LYS A O 1
ATOM 903 N N . PHE A 1 115 ? -24.507 -4.043 48.719 1.00 77.44 115 PHE A N 1
ATOM 904 C CA . PHE A 1 115 ? -23.945 -4.387 47.420 1.00 77.44 115 PHE A CA 1
ATOM 905 C C . PHE A 1 115 ? -24.709 -5.601 46.853 1.00 77.44 115 PHE A C 1
ATOM 907 O O . PHE A 1 115 ? -24.823 -6.621 47.530 1.00 77.44 115 PHE A O 1
ATOM 914 N N . ASP A 1 116 ? -25.286 -5.476 45.652 1.00 71.56 116 ASP A N 1
ATOM 915 C CA . ASP A 1 116 ? -25.955 -6.573 44.930 1.00 71.56 116 ASP A CA 1
ATOM 916 C C . ASP A 1 116 ? -24.963 -7.688 44.536 1.00 71.56 116 ASP A C 1
ATOM 918 O O . ASP A 1 116 ? -23.839 -7.426 44.147 1.00 71.56 116 ASP A O 1
ATOM 922 N N . VAL A 1 117 ? -25.350 -8.959 44.596 1.00 59.94 117 VAL A N 1
ATOM 923 C CA . VAL A 1 117 ? -24.434 -10.122 44.525 1.00 59.94 117 VAL A CA 1
ATOM 924 C C . VAL A 1 117 ? -23.899 -10.408 43.109 1.00 59.94 117 VAL A C 1
ATOM 926 O O . VAL A 1 117 ? -23.233 -11.411 42.881 1.00 59.94 117 VAL A O 1
ATOM 929 N N . LYS A 1 118 ? -24.182 -9.539 42.135 1.00 58.41 118 LYS A N 1
ATOM 930 C CA . LYS A 1 118 ? -23.724 -9.675 40.743 1.00 58.41 118 LYS A CA 1
ATOM 931 C C . LYS A 1 118 ? -22.299 -9.154 40.489 1.00 58.41 118 LYS A C 1
ATOM 933 O O . LYS A 1 118 ? -21.865 -9.182 39.347 1.00 58.41 118 LYS A O 1
ATOM 938 N N . PHE A 1 119 ? -21.582 -8.698 41.519 1.00 56.94 119 PHE A N 1
ATOM 939 C CA . PHE A 1 119 ? -20.204 -8.181 41.431 1.00 56.94 119 PHE A CA 1
ATOM 940 C C . PHE A 1 119 ? -19.105 -9.270 41.353 1.00 56.94 119 PHE A C 1
ATOM 942 O O . PHE A 1 119 ? -18.032 -9.065 41.920 1.00 56.94 119 PHE A O 1
ATOM 949 N N . GLN A 1 120 ? -19.359 -10.435 40.743 1.00 47.69 120 GLN A N 1
ATOM 950 C CA . GLN A 1 120 ? -18.391 -11.546 40.695 1.00 47.69 120 GLN A CA 1
ATOM 951 C C . GLN A 1 120 ? -17.843 -11.795 39.293 1.00 47.69 120 GLN A C 1
ATOM 953 O O . GLN A 1 120 ? -18.671 -11.879 38.361 1.00 47.69 120 GLN A O 1
#

Sequence (120 aa):
MLKLKLPANILLFSIFGFFLVFILWASLAELDEVTRATGRIVPSKQIQVIQNLEGGIVKEIFVKQGDRVSAGDVLVRLDSTQFGADFNKNEEEYFSLVALIARLQAESNFTDPKFDVKFQ

Solvent-accessible surface area (backbone atoms only — not comparable to full-atom values): 7897 Å² total; per-residue (Å²): 144,76,84,79,58,64,69,59,56,53,50,51,53,50,53,52,52,51,53,52,53,50,52,56,49,60,74,70,54,80,78,83,79,79,82,81,75,87,78,77,89,68,79,88,67,77,82,74,78,80,74,71,81,80,64,62,58,75,67,47,72,73,68,60,95,87,66,89,80,62,95,87,64,78,51,67,40,63,50,56,67,65,62,52,52,52,50,51,50,53,51,53,50,49,52,52,51,53,53,48,50,33,41,53,53,14,65,75,64,78,46,81,62,71,78,71,91,79,86,117

Mean predicted aligned error: 18.93 Å

pLDDT: mean 77.57, std 13.27, range [42.09, 96.75]